Protein AF-X1G4W5-F1 (afdb_monomer_lite)

Radius of gyration: 15.61 Å; chains: 1; bounding box: 38×44×36 Å

Structure (mmCIF, N/CA/C/O backbone):
data_AF-X1G4W5-F1
#
_entry.id   AF-X1G4W5-F1
#
loop_
_atom_site.group_PDB
_atom_site.id
_atom_site.type_symbol
_atom_site.label_atom_id
_atom_site.label_alt_id
_atom_site.label_comp_id
_atom_site.label_asym_id
_atom_site.label_entity_id
_atom_site.label_seq_id
_atom_site.pdbx_PDB_ins_code
_atom_site.Cartn_x
_atom_site.Cartn_y
_atom_site.Cartn_z
_atom_site.occupancy
_atom_site.B_iso_or_equiv
_atom_site.auth_seq_id
_atom_site.auth_comp_id
_atom_site.auth_asym_id
_atom_site.auth_atom_id
_atom_site.pdbx_PDB_model_num
ATOM 1 N N . MET A 1 1 ? 23.277 -15.879 3.372 1.00 43.00 1 MET A N 1
ATOM 2 C CA . MET A 1 1 ? 22.442 -14.853 4.039 1.00 43.00 1 MET A CA 1
ATOM 3 C C . MET A 1 1 ? 20.961 -15.069 3.669 1.00 43.00 1 MET A C 1
ATOM 5 O O . MET A 1 1 ? 20.487 -14.485 2.712 1.00 43.00 1 MET A O 1
ATOM 9 N N . LYS A 1 2 ? 20.241 -15.991 4.338 1.00 51.69 2 LYS A N 1
ATOM 10 C CA . LYS A 1 2 ? 18.839 -16.375 4.001 1.00 51.69 2 LYS A CA 1
ATOM 11 C C . LYS A 1 2 ? 17.793 -15.970 5.063 1.00 51.69 2 LYS A C 1
ATOM 13 O O . LYS A 1 2 ? 16.606 -16.189 4.860 1.00 51.69 2 LYS A O 1
ATOM 18 N N . LYS A 1 3 ? 18.207 -15.359 6.183 1.00 53.22 3 LYS A N 1
ATOM 19 C CA . LYS A 1 3 ? 17.323 -15.062 7.331 1.00 53.22 3 LYS A CA 1
ATOM 20 C C . LYS A 1 3 ? 16.332 -13.901 7.101 1.00 53.22 3 LYS A C 1
ATOM 22 O O . LYS A 1 3 ? 15.310 -13.859 7.771 1.00 53.22 3 LYS A O 1
ATOM 27 N N . GLY A 1 4 ? 16.599 -12.991 6.155 1.00 62.03 4 GLY A N 1
ATOM 28 C CA . GLY A 1 4 ? 15.781 -11.783 5.935 1.00 62.03 4 GLY A CA 1
ATOM 29 C C . GLY A 1 4 ? 14.489 -12.004 5.138 1.00 62.03 4 GLY A C 1
ATOM 30 O O . GLY A 1 4 ? 13.440 -11.503 5.530 1.00 62.03 4 GLY A O 1
ATOM 31 N N . LYS A 1 5 ? 14.531 -12.813 4.067 1.00 66.19 5 LYS A N 1
ATOM 32 C CA . LYS A 1 5 ? 13.366 -13.032 3.184 1.00 66.19 5 LYS A CA 1
ATOM 33 C C . LYS A 1 5 ? 12.188 -13.695 3.908 1.00 66.19 5 LYS A C 1
ATOM 35 O O . LYS A 1 5 ? 11.055 -13.264 3.754 1.00 66.19 5 LYS A O 1
ATOM 40 N N . GLY A 1 6 ? 12.460 -14.686 4.761 1.00 77.88 6 GLY A N 1
ATOM 41 C CA . GLY A 1 6 ? 11.414 -15.372 5.529 1.00 77.88 6 GLY A CA 1
ATOM 42 C C . GLY A 1 6 ? 10.763 -14.506 6.614 1.00 77.88 6 GLY A C 1
ATOM 43 O O . GLY A 1 6 ? 9.627 -14.761 6.999 1.00 77.88 6 GLY A O 1
ATOM 44 N N . LYS A 1 7 ? 11.455 -13.478 7.124 1.00 84.94 7 LYS A N 1
ATOM 45 C CA . LYS A 1 7 ? 10.834 -12.493 8.019 1.00 84.94 7 LYS A CA 1
ATOM 46 C C . LYS A 1 7 ? 9.935 -11.545 7.224 1.00 84.94 7 LYS A C 1
ATOM 48 O O . LYS A 1 7 ? 8.780 -11.395 7.581 1.00 84.94 7 LYS A O 1
ATOM 53 N N . PHE A 1 8 ? 10.438 -11.005 6.116 1.00 83.81 8 PHE A N 1
ATOM 54 C CA . PHE A 1 8 ? 9.690 -10.075 5.270 1.00 83.81 8 PHE A CA 1
ATOM 55 C C . PHE A 1 8 ? 8.357 -10.654 4.773 1.00 83.81 8 PHE A C 1
ATOM 57 O O . PHE A 1 8 ? 7.323 -10.021 4.938 1.00 83.81 8 PHE A O 1
ATOM 64 N N . CYS A 1 9 ? 8.349 -11.885 4.246 1.00 88.12 9 CYS A N 1
ATOM 65 C CA . CYS A 1 9 ? 7.099 -12.506 3.796 1.00 88.12 9 CYS A CA 1
ATOM 66 C C . CYS A 1 9 ? 6.092 -12.706 4.939 1.00 88.12 9 CYS A C 1
ATOM 68 O O . CYS A 1 9 ? 4.899 -12.537 4.722 1.00 88.12 9 CYS A O 1
ATOM 70 N N . ARG A 1 10 ? 6.559 -13.043 6.150 1.00 93.56 10 ARG A N 1
ATOM 71 C CA . ARG A 1 10 ? 5.682 -13.168 7.325 1.00 93.56 10 ARG A CA 1
ATOM 72 C C . ARG A 1 10 ? 5.103 -11.822 7.738 1.00 93.56 10 ARG A C 1
ATOM 74 O O . ARG A 1 10 ? 3.896 -11.732 7.897 1.00 93.56 10 ARG A O 1
ATOM 81 N N . ASP A 1 11 ? 5.937 -10.786 7.802 1.00 92.12 11 ASP A N 1
ATOM 82 C CA . ASP A 1 11 ? 5.490 -9.427 8.122 1.00 92.12 11 ASP A CA 1
ATOM 83 C C . ASP A 1 11 ? 4.410 -8.947 7.121 1.00 92.12 11 ASP A C 1
ATOM 85 O O . ASP A 1 11 ? 3.447 -8.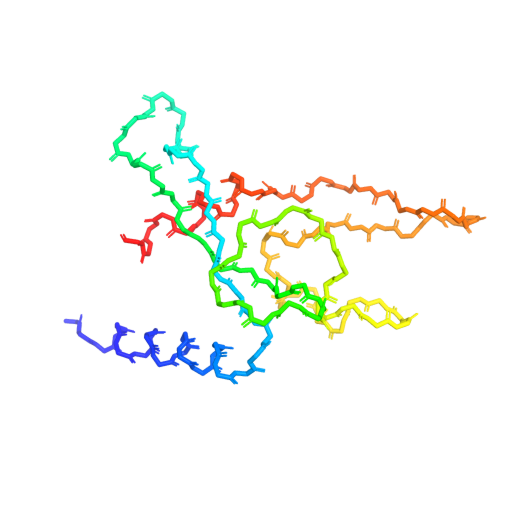286 7.506 1.00 92.12 11 ASP A O 1
ATOM 89 N N . LEU A 1 12 ? 4.536 -9.307 5.835 1.00 92.25 12 LEU A N 1
ATOM 90 C CA . LEU A 1 12 ? 3.526 -9.005 4.813 1.00 92.25 12 LEU A CA 1
ATOM 91 C C . LEU A 1 12 ? 2.225 -9.789 5.004 1.00 92.25 12 LEU A C 1
ATOM 93 O O . LEU A 1 12 ? 1.149 -9.205 4.894 1.00 92.25 12 LEU A O 1
ATOM 97 N N . ILE A 1 13 ? 2.314 -11.090 5.290 1.00 94.81 13 ILE A N 1
ATOM 98 C CA . ILE A 1 13 ? 1.138 -11.926 5.564 1.00 94.81 13 ILE A CA 1
ATOM 99 C C . ILE A 1 13 ? 0.378 -11.367 6.769 1.00 94.81 13 ILE A C 1
ATOM 101 O O . ILE A 1 13 ? -0.810 -11.086 6.646 1.00 94.81 13 ILE A O 1
ATOM 105 N N . GLU A 1 14 ? 1.071 -11.092 7.875 1.00 95.75 14 GLU A N 1
ATOM 106 C CA . GLU A 1 14 ? 0.479 -10.498 9.081 1.00 95.75 14 GLU A CA 1
ATOM 107 C C . GLU A 1 14 ? -0.178 -9.140 8.781 1.00 95.75 14 GLU A C 1
ATOM 109 O O . GLU A 1 14 ? -1.285 -8.846 9.247 1.00 95.75 14 GLU A O 1
ATOM 114 N N . ALA A 1 15 ? 0.464 -8.305 7.955 1.00 93.56 15 ALA A N 1
ATOM 115 C CA . ALA A 1 15 ? -0.122 -7.041 7.527 1.00 93.56 15 ALA A CA 1
ATOM 116 C C . ALA A 1 15 ? -1.427 -7.263 6.744 1.00 93.56 15 ALA A C 1
ATOM 118 O O . ALA A 1 15 ? -2.436 -6.623 7.048 1.00 93.56 15 ALA A O 1
ATOM 119 N N . PHE A 1 16 ? -1.456 -8.172 5.771 1.00 95.75 16 PHE A N 1
ATOM 120 C CA . PHE A 1 16 ? -2.663 -8.431 4.983 1.00 95.75 16 PHE A CA 1
ATOM 121 C C . PHE A 1 16 ? -3.777 -9.096 5.800 1.00 95.75 16 PHE A C 1
ATOM 123 O O . PHE A 1 16 ? -4.938 -8.704 5.662 1.00 95.75 16 PHE A O 1
ATOM 130 N N . GLU A 1 17 ? -3.439 -10.009 6.710 1.00 95.81 17 GLU A N 1
ATOM 131 C CA . GLU A 1 17 ? -4.383 -10.640 7.641 1.00 95.81 17 GLU A CA 1
ATOM 132 C C . GLU A 1 17 ? -5.027 -9.633 8.601 1.00 95.81 17 GLU A C 1
ATOM 134 O O . GLU A 1 17 ? -6.189 -9.794 8.969 1.00 95.81 17 GLU A O 1
ATOM 139 N N . SER A 1 18 ? -4.338 -8.533 8.935 1.00 95.44 18 SER A N 1
ATOM 140 C CA . SER A 1 18 ? -4.939 -7.448 9.727 1.00 95.44 18 SER A CA 1
ATOM 141 C C . SER A 1 18 ? -6.133 -6.771 9.040 1.00 95.44 18 SER A C 1
ATOM 143 O O . SER A 1 18 ? -6.866 -6.016 9.677 1.00 95.44 18 SER A O 1
ATOM 145 N N . GLY A 1 19 ? -6.302 -6.970 7.727 1.00 95.69 19 GLY A N 1
ATOM 146 C CA . GLY A 1 19 ? -7.387 -6.385 6.947 1.00 95.69 19 GLY A CA 1
ATOM 147 C C . GLY A 1 19 ? -7.261 -4.879 6.709 1.00 95.69 19 GLY A C 1
ATOM 148 O O . GLY A 1 19 ? -8.192 -4.285 6.168 1.00 95.69 19 GLY A O 1
ATOM 149 N N . ASN A 1 20 ? -6.134 -4.256 7.071 1.00 95.81 20 ASN A N 1
ATOM 150 C CA . ASN A 1 20 ? -5.917 -2.808 6.949 1.00 95.81 20 ASN A CA 1
ATOM 151 C C . ASN A 1 20 ? -5.122 -2.391 5.702 1.00 95.81 20 ASN A C 1
ATOM 153 O O . ASN A 1 20 ? -4.977 -1.199 5.423 1.00 95.81 20 ASN A O 1
ATOM 157 N N . TRP A 1 21 ? -4.599 -3.353 4.946 1.00 95.69 21 TRP A N 1
ATOM 158 C CA . TRP A 1 21 ? -3.649 -3.111 3.862 1.00 95.69 21 TRP A CA 1
ATOM 159 C C . TRP A 1 21 ? -4.122 -3.741 2.555 1.00 95.69 21 TRP A C 1
ATOM 161 O O . TRP A 1 21 ? -4.810 -4.760 2.561 1.00 95.69 21 TRP A O 1
ATOM 171 N N . ALA A 1 22 ? -3.785 -3.097 1.442 1.00 95.94 22 ALA A N 1
ATOM 172 C CA . ALA A 1 22 ? -4.089 -3.535 0.087 1.00 95.94 22 ALA A CA 1
ATOM 173 C C . ALA A 1 22 ? -2.865 -3.369 -0.818 1.00 95.94 22 ALA A C 1
ATOM 175 O O . ALA A 1 22 ? -1.962 -2.577 -0.533 1.00 95.94 22 ALA A O 1
ATOM 176 N N . ILE A 1 23 ? -2.875 -4.114 -1.915 1.00 95.75 23 ILE A N 1
ATOM 177 C CA . ILE A 1 23 ? -1.923 -4.054 -3.013 1.00 95.75 23 ILE A CA 1
ATOM 178 C C . ILE A 1 23 ? -2.536 -3.180 -4.107 1.00 95.75 23 ILE A C 1
ATOM 180 O O . ILE A 1 23 ? -3.664 -3.399 -4.543 1.00 95.75 23 ILE A O 1
ATOM 184 N N . ASP A 1 24 ? -1.785 -2.182 -4.535 1.00 94.69 24 ASP A N 1
ATOM 185 C CA . ASP A 1 24 ? -2.100 -1.279 -5.638 1.00 94.69 24 ASP A CA 1
ATOM 186 C C . ASP A 1 24 ? -0.944 -1.359 -6.645 1.00 94.69 24 ASP A C 1
ATOM 188 O O . ASP A 1 24 ? 0.092 -1.968 -6.357 1.00 94.69 24 ASP A O 1
ATOM 192 N N . TRP A 1 25 ? -1.110 -0.781 -7.826 1.00 94.56 25 TRP A N 1
ATOM 193 C CA . TRP A 1 25 ? -0.073 -0.762 -8.843 1.00 94.56 25 TRP A CA 1
ATOM 194 C C . TRP A 1 25 ? -0.045 0.546 -9.619 1.00 94.56 25 TRP A C 1
ATOM 196 O O . TRP A 1 25 ? -0.997 1.328 -9.651 1.00 94.56 25 TRP A O 1
ATOM 206 N N . TRP A 1 26 ? 1.124 0.797 -10.191 1.00 93.94 26 TRP A N 1
ATOM 207 C CA . TRP A 1 26 ? 1.314 1.745 -11.271 1.00 93.94 26 TRP A CA 1
ATOM 208 C C . TRP A 1 26 ? 1.245 0.990 -12.595 1.00 93.94 26 TRP A C 1
ATOM 210 O O . TRP A 1 26 ? 1.885 -0.053 -12.736 1.00 93.94 26 TRP A O 1
ATOM 220 N N . GLU A 1 27 ? 0.481 1.514 -13.545 1.00 93.88 27 GLU A N 1
ATOM 221 C CA . GLU A 1 27 ? 0.394 0.986 -14.900 1.00 93.88 27 GLU A CA 1
ATOM 222 C C . GLU A 1 27 ? 1.679 1.329 -15.676 1.00 93.88 27 GLU A C 1
ATOM 224 O O . GLU A 1 27 ? 1.996 2.500 -15.913 1.00 93.88 27 GLU A O 1
ATOM 229 N N . GLY A 1 28 ? 2.437 0.304 -16.063 1.00 94.88 28 GLY A N 1
ATOM 230 C CA . GLY A 1 28 ? 3.728 0.420 -16.737 1.00 94.88 28 GLY A CA 1
ATOM 231 C C . GLY A 1 28 ? 4.929 0.556 -15.794 1.00 94.88 28 GLY A C 1
ATOM 232 O O . GLY A 1 28 ? 4.867 0.283 -14.592 1.00 94.88 28 GLY A O 1
ATOM 233 N N . ASP A 1 29 ? 6.051 1.024 -16.344 1.00 96.50 29 ASP A N 1
ATOM 234 C CA . ASP A 1 29 ? 7.272 1.269 -15.580 1.00 96.50 29 ASP A CA 1
ATOM 235 C C . ASP A 1 29 ? 7.246 2.674 -14.949 1.00 96.50 29 ASP A C 1
ATOM 237 O O . ASP A 1 29 ? 7.153 3.686 -15.654 1.00 96.50 29 ASP A O 1
ATOM 241 N N . PRO A 1 30 ? 7.332 2.799 -13.613 1.00 95.06 30 PRO A N 1
ATOM 242 C CA . PRO A 1 30 ? 7.306 4.106 -12.973 1.00 95.06 30 PRO A CA 1
ATOM 243 C C . PRO A 1 30 ? 8.643 4.862 -13.122 1.00 95.06 30 PRO A C 1
ATOM 245 O O . PRO A 1 30 ? 8.695 6.071 -12.837 1.00 95.06 30 PRO A O 1
ATOM 248 N N . ARG A 1 31 ? 9.729 4.206 -13.567 1.00 96.19 31 ARG A N 1
ATOM 249 C CA . ARG A 1 31 ? 11.034 4.835 -13.838 1.00 96.19 31 ARG A CA 1
ATOM 250 C C . ARG A 1 31 ? 10.962 5.677 -15.109 1.00 96.19 31 ARG A C 1
ATOM 252 O O . ARG A 1 31 ? 10.221 5.406 -16.043 1.00 96.19 31 ARG A O 1
ATOM 259 N N . LYS A 1 32 ? 11.709 6.780 -15.128 1.00 95.00 32 LYS A N 1
ATOM 260 C CA . LYS A 1 32 ? 11.713 7.686 -16.280 1.00 95.00 32 LYS A CA 1
ATOM 261 C C . LYS A 1 32 ? 12.437 7.015 -17.454 1.00 95.00 32 LYS A C 1
ATOM 263 O O . LYS A 1 32 ? 13.584 6.628 -17.280 1.00 95.00 32 LYS A O 1
ATOM 268 N N . ASN A 1 33 ? 11.804 6.998 -18.630 1.00 94.19 33 ASN A N 1
ATOM 269 C CA . ASN A 1 33 ? 12.350 6.454 -19.884 1.00 94.19 33 ASN A CA 1
ATOM 270 C C . ASN A 1 33 ? 12.640 4.941 -19.854 1.00 94.19 33 ASN A C 1
ATOM 272 O O . ASN A 1 33 ? 13.543 4.480 -20.543 1.00 94.19 33 ASN A O 1
ATOM 276 N N . GLU A 1 34 ? 11.895 4.184 -19.056 1.00 95.62 34 GLU A N 1
ATOM 277 C CA . GLU A 1 34 ? 11.952 2.722 -19.030 1.00 95.62 34 GLU A CA 1
ATOM 278 C C . GLU A 1 34 ? 10.5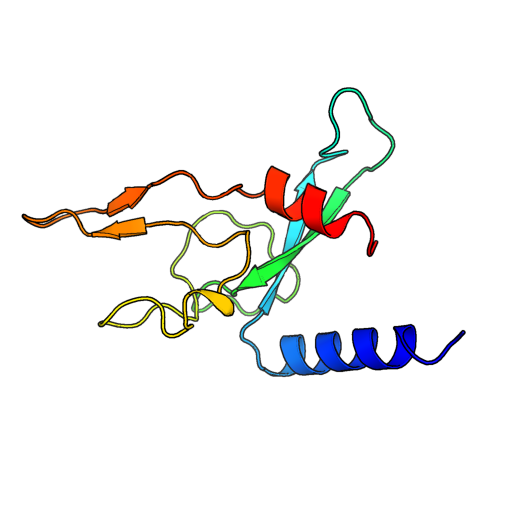62 2.176 -19.389 1.00 95.62 34 GLU A C 1
ATOM 280 O O . GLU A 1 34 ? 9.557 2.848 -19.160 1.00 95.62 34 GLU A O 1
ATOM 285 N N . ASP A 1 35 ? 10.504 0.970 -19.945 1.00 95.62 35 ASP A N 1
ATOM 286 C CA . ASP A 1 35 ? 9.279 0.272 -20.364 1.00 95.62 35 ASP A CA 1
ATOM 287 C C . ASP A 1 35 ? 9.336 -1.232 -20.033 1.00 95.62 35 ASP A C 1
ATOM 289 O O . ASP A 1 35 ? 8.638 -2.055 -20.618 1.00 95.62 35 ASP A O 1
ATOM 293 N N . LYS A 1 36 ? 10.179 -1.604 -19.063 1.00 96.19 36 LYS A N 1
ATOM 294 C CA . LYS A 1 36 ? 10.493 -3.004 -18.733 1.00 96.19 36 LYS A CA 1
ATOM 295 C C . LYS A 1 36 ? 9.432 -3.696 -17.880 1.00 96.19 36 LYS A C 1
ATOM 297 O O . LYS A 1 36 ? 9.551 -4.894 -17.634 1.00 96.19 36 LYS A O 1
ATOM 302 N N . LEU A 1 37 ? 8.469 -2.944 -17.354 1.00 95.56 37 LEU A N 1
ATOM 303 C CA . LEU A 1 37 ? 7.442 -3.431 -16.439 1.00 95.56 37 LEU A CA 1
ATOM 304 C C . LEU A 1 37 ? 6.067 -3.131 -17.023 1.00 95.56 37 LEU A C 1
ATOM 306 O O . LEU A 1 37 ? 5.789 -1.989 -17.381 1.00 95.56 37 LEU A O 1
ATOM 310 N N . GLU A 1 38 ? 5.205 -4.144 -17.072 1.00 94.94 38 GLU A N 1
ATOM 311 C CA . GLU A 1 38 ? 3.784 -3.958 -17.385 1.00 94.94 38 GLU A CA 1
ATOM 312 C C . GLU A 1 38 ? 3.052 -3.292 -16.216 1.00 94.94 38 GLU A C 1
ATOM 314 O O . GLU A 1 38 ? 2.177 -2.454 -16.422 1.00 94.94 38 GLU A O 1
ATOM 319 N N . GLU A 1 39 ? 3.447 -3.626 -14.985 1.00 95.44 39 GLU A N 1
ATOM 320 C CA . GLU A 1 39 ? 2.894 -3.079 -13.750 1.00 95.44 39 GLU A CA 1
ATOM 321 C C . GLU A 1 39 ? 3.975 -3.015 -12.661 1.00 95.44 39 GLU A C 1
ATOM 323 O O . GLU A 1 39 ? 4.866 -3.867 -12.589 1.00 95.44 39 GLU A O 1
ATOM 328 N N . ALA A 1 40 ? 3.880 -2.023 -11.775 1.00 95.69 40 ALA A N 1
ATOM 329 C CA . ALA A 1 40 ? 4.719 -1.923 -10.582 1.00 95.69 40 ALA A CA 1
ATOM 330 C C . ALA A 1 40 ? 3.861 -1.868 -9.314 1.00 95.69 40 ALA A C 1
ATOM 332 O O . ALA A 1 40 ? 3.215 -0.857 -9.023 1.00 95.69 40 ALA A O 1
ATOM 333 N N . TYR A 1 41 ? 3.874 -2.963 -8.553 1.00 95.38 41 TYR A N 1
ATOM 334 C CA . TYR A 1 41 ? 3.060 -3.128 -7.352 1.00 95.38 41 TYR A CA 1
ATOM 335 C C . TYR A 1 41 ? 3.642 -2.417 -6.132 1.00 95.38 41 TYR A C 1
ATOM 337 O O . TYR A 1 41 ? 4.854 -2.349 -5.930 1.00 95.38 41 TYR A O 1
ATOM 345 N N . TYR A 1 42 ? 2.755 -1.940 -5.267 1.00 94.19 42 TYR A N 1
ATOM 346 C CA . TYR A 1 42 ? 3.104 -1.389 -3.966 1.00 94.19 42 TYR A CA 1
ATOM 347 C C . TYR A 1 42 ? 1.983 -1.618 -2.953 1.00 94.19 42 TYR A C 1
ATOM 349 O O . TYR A 1 42 ? 0.820 -1.827 -3.299 1.00 94.19 42 TYR A O 1
ATOM 357 N N . ILE A 1 43 ? 2.330 -1.545 -1.669 1.00 93.81 43 ILE A N 1
ATOM 358 C CA . ILE A 1 43 ? 1.363 -1.696 -0.578 1.00 93.81 43 ILE A CA 1
ATOM 359 C C . ILE A 1 43 ? 0.884 -0.324 -0.111 1.00 93.81 43 ILE A C 1
ATOM 361 O O . ILE A 1 43 ? 1.668 0.617 0.053 1.00 93.81 43 ILE A O 1
ATOM 365 N N . ARG A 1 44 ? -0.418 -0.214 0.154 1.00 93.50 44 ARG A N 1
ATOM 366 C CA . ARG A 1 44 ? -1.041 0.978 0.733 1.00 93.50 44 ARG A CA 1
ATOM 367 C C . ARG A 1 44 ? -2.093 0.621 1.786 1.00 93.50 44 ARG A C 1
ATOM 369 O O . ARG A 1 44 ? -2.601 -0.501 1.791 1.00 93.50 44 ARG A O 1
ATOM 376 N N . PRO A 1 45 ? -2.473 1.570 2.658 1.00 94.31 45 PRO A N 1
ATOM 377 C CA . PRO A 1 45 ? -3.658 1.409 3.488 1.00 94.31 45 PRO A CA 1
ATOM 378 C C . PRO A 1 45 ? -4.910 1.163 2.639 1.00 94.31 45 PRO A C 1
ATOM 380 O O . PRO A 1 45 ? -5.058 1.731 1.548 1.00 94.31 45 PRO A O 1
ATOM 383 N N . LYS A 1 46 ? -5.829 0.347 3.155 1.00 95.50 46 LYS A N 1
ATOM 384 C CA . LYS A 1 46 ? -7.126 0.095 2.519 1.00 95.50 46 LYS A CA 1
ATOM 385 C C . LYS A 1 46 ? -8.035 1.314 2.535 1.00 95.50 46 LYS A C 1
ATOM 387 O O . LYS A 1 46 ? -7.929 2.202 3.384 1.00 95.50 46 LYS A O 1
ATOM 392 N N . ILE A 1 47 ? -8.980 1.295 1.603 1.00 94.88 47 ILE A N 1
ATOM 393 C CA . ILE A 1 47 ? -10.154 2.165 1.613 1.00 94.88 47 ILE A CA 1
ATOM 394 C C . ILE A 1 47 ? -11.232 1.499 2.479 1.00 94.88 47 ILE A C 1
ATOM 396 O O . ILE A 1 47 ? -11.452 0.288 2.383 1.00 94.88 47 ILE A O 1
ATOM 400 N N . LYS A 1 48 ? -11.909 2.272 3.333 1.00 95.50 48 LYS A N 1
ATOM 401 C CA . LYS A 1 48 ? -13.026 1.786 4.154 1.00 95.50 48 LYS A CA 1
ATOM 402 C C . LYS A 1 48 ? -14.111 1.155 3.278 1.00 95.50 48 LYS A C 1
ATOM 404 O O . LYS A 1 48 ? -14.493 1.715 2.256 1.00 95.50 48 LYS A O 1
ATOM 409 N N . GLY A 1 49 ? -14.611 -0.007 3.696 1.00 94.94 49 GLY A N 1
ATOM 410 C CA . GLY A 1 49 ? -15.673 -0.738 2.994 1.00 94.94 49 GLY A CA 1
ATOM 411 C C . GLY A 1 49 ? -15.225 -1.516 1.750 1.00 94.94 49 GLY A C 1
ATOM 412 O O . GLY A 1 49 ? -16.027 -2.259 1.189 1.00 94.94 49 GLY A O 1
ATOM 413 N N . VAL A 1 50 ? -13.962 -1.408 1.321 1.00 95.25 50 VAL A N 1
ATOM 414 C CA . VAL A 1 50 ? -13.427 -2.218 0.217 1.00 95.25 50 VAL A CA 1
ATOM 415 C C . VAL A 1 50 ? -12.891 -3.542 0.759 1.00 95.25 50 VAL A C 1
ATOM 417 O O . VAL A 1 50 ? -12.060 -3.566 1.664 1.00 95.25 50 VAL A O 1
ATOM 420 N N . ASN A 1 51 ? -13.325 -4.664 0.180 1.00 92.12 51 ASN A N 1
ATOM 421 C CA . ASN A 1 51 ? -12.946 -6.018 0.619 1.00 92.12 51 ASN A CA 1
ATOM 422 C C . ASN A 1 51 ? -11.940 -6.725 -0.303 1.00 92.12 51 ASN A C 1
ATOM 424 O O . ASN A 1 51 ? -11.699 -7.917 -0.151 1.00 92.12 51 ASN A O 1
ATOM 428 N N . LYS A 1 52 ? -11.326 -6.003 -1.243 1.00 94.81 52 LYS A N 1
ATOM 429 C CA . LYS A 1 52 ? -10.322 -6.553 -2.161 1.00 94.81 52 LYS A CA 1
ATOM 430 C C . LYS A 1 52 ? -8.913 -6.395 -1.589 1.00 94.81 52 LYS A C 1
ATOM 432 O O . LYS A 1 52 ? -8.613 -5.365 -0.987 1.00 94.81 52 LYS A O 1
ATOM 437 N N . LEU A 1 53 ? -8.069 -7.412 -1.788 1.00 95.88 53 LEU A N 1
ATOM 438 C CA . LEU A 1 53 ? -6.633 -7.320 -1.508 1.00 95.88 53 LEU A CA 1
ATOM 439 C C . LEU A 1 53 ? -5.919 -6.529 -2.609 1.00 95.88 53 LEU A C 1
ATOM 441 O O . LEU A 1 53 ? -5.133 -5.650 -2.294 1.00 95.88 53 LEU A O 1
ATOM 445 N N . PHE A 1 54 ? -6.236 -6.804 -3.875 1.00 96.69 54 PHE A N 1
ATOM 446 C CA . PHE A 1 54 ? -5.762 -6.040 -5.029 1.00 96.69 54 PHE A CA 1
ATOM 447 C C . PHE A 1 54 ? -6.780 -4.952 -5.372 1.00 96.69 54 PHE A C 1
ATOM 449 O O . PHE A 1 54 ? -7.930 -5.248 -5.707 1.00 96.69 54 PHE A O 1
ATOM 456 N N . ASP A 1 55 ? -6.378 -3.693 -5.236 1.00 95.12 55 ASP A N 1
ATOM 457 C CA . ASP A 1 55 ? -7.263 -2.539 -5.329 1.00 95.12 55 ASP A CA 1
ATOM 458 C C . ASP A 1 55 ? -6.537 -1.322 -5.942 1.00 95.12 55 ASP A C 1
ATOM 460 O O . ASP A 1 55 ? -5.946 -0.518 -5.212 1.00 95.12 55 ASP A O 1
ATOM 464 N N . PRO A 1 56 ? -6.614 -1.132 -7.273 1.00 90.75 56 PRO A N 1
ATOM 465 C CA . PRO A 1 56 ? -5.995 -0.000 -7.955 1.00 90.75 56 PRO A CA 1
ATOM 466 C C . PRO A 1 56 ? -6.865 1.260 -7.902 1.00 90.75 56 PRO A C 1
ATOM 468 O O . PRO A 1 56 ? -6.546 2.270 -8.533 1.00 90.75 56 PRO A O 1
ATOM 471 N N . THR A 1 57 ? -7.997 1.231 -7.192 1.00 88.62 57 THR A N 1
ATOM 472 C CA . THR A 1 57 ? -8.921 2.365 -7.178 1.00 88.62 57 THR A CA 1
ATOM 473 C C . THR A 1 57 ? -8.264 3.619 -6.606 1.00 88.62 57 THR A C 1
ATOM 475 O O . THR A 1 57 ? -7.354 3.577 -5.774 1.00 88.62 57 THR A O 1
ATOM 478 N N . TRP A 1 58 ? -8.716 4.775 -7.090 1.00 77.81 58 TRP A N 1
ATOM 479 C CA . TRP A 1 58 ? -8.216 6.071 -6.655 1.00 77.81 58 TRP A CA 1
ATOM 480 C C . TRP A 1 58 ? -9.266 6.803 -5.81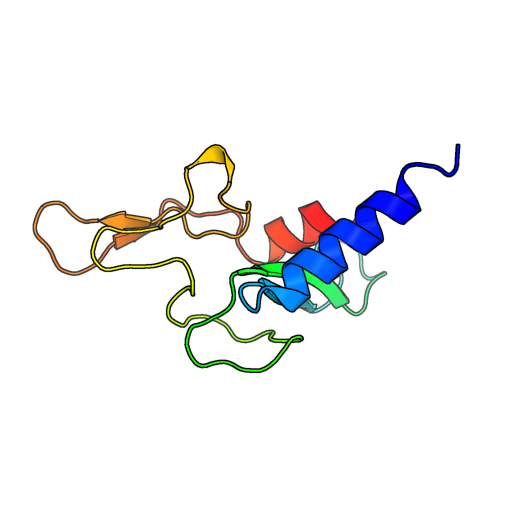9 1.00 77.81 58 TRP A C 1
ATOM 482 O O . TRP A 1 58 ? -10.419 6.931 -6.224 1.00 77.81 58 TRP A O 1
ATOM 492 N N . GLY A 1 59 ? -8.855 7.332 -4.665 1.00 81.06 59 GLY A N 1
ATOM 493 C CA . GLY A 1 59 ? -9.744 8.055 -3.752 1.00 81.06 59 GLY A CA 1
ATOM 494 C C . GLY A 1 59 ? -10.226 7.203 -2.579 1.00 81.06 59 GLY A C 1
ATOM 495 O O . GLY A 1 59 ? -9.525 6.295 -2.146 1.00 81.06 59 GLY A O 1
ATOM 496 N N . GLY A 1 60 ? -11.392 7.555 -2.034 1.00 88.38 60 GLY A N 1
ATOM 497 C CA . GLY A 1 60 ? -11.984 6.889 -0.872 1.00 88.38 60 GLY A CA 1
ATOM 498 C C . GLY A 1 60 ? -11.448 7.357 0.486 1.00 88.38 60 GLY A C 1
ATOM 499 O O . GLY A 1 60 ? -10.491 8.129 0.587 1.00 88.38 60 GLY A O 1
ATOM 500 N N . GLU A 1 61 ? -12.111 6.898 1.546 1.00 91.06 61 GLU A N 1
ATOM 501 C CA . GLU A 1 61 ? -11.718 7.169 2.928 1.00 91.06 61 GLU A CA 1
ATOM 502 C C . GLU A 1 61 ? -10.706 6.120 3.407 1.00 91.06 61 GLU A C 1
ATOM 504 O O . GLU A 1 61 ? -10.959 4.921 3.313 1.00 91.06 61 GLU A O 1
ATOM 509 N N . CYS A 1 62 ? -9.556 6.557 3.924 1.00 91.81 62 CYS A N 1
ATOM 510 C CA . CYS A 1 62 ? -8.519 5.660 4.440 1.00 91.81 62 CYS A CA 1
ATOM 511 C C . CYS A 1 62 ? -9.016 4.881 5.669 1.00 91.81 62 CYS A C 1
ATOM 513 O O . CYS A 1 62 ? -9.633 5.465 6.558 1.00 91.81 62 CYS A O 1
ATOM 515 N N . ILE A 1 63 ? -8.684 3.590 5.768 1.00 95.62 63 ILE A N 1
ATOM 516 C CA . ILE A 1 63 ? -9.034 2.733 6.914 1.00 95.62 63 ILE A CA 1
ATOM 517 C C . ILE A 1 63 ? -8.503 3.278 8.250 1.00 95.62 63 ILE A C 1
ATOM 519 O O . ILE A 1 63 ? -9.161 3.142 9.275 1.00 95.62 63 ILE A O 1
ATOM 523 N N . PHE A 1 64 ? -7.358 3.967 8.224 1.00 94.06 64 PHE A N 1
ATOM 524 C CA . PHE A 1 64 ? -6.723 4.574 9.397 1.00 94.06 64 PHE A CA 1
ATOM 525 C C . PHE A 1 64 ? -7.183 6.010 9.682 1.00 94.06 64 PHE A C 1
ATOM 527 O O . PHE A 1 64 ? -6.597 6.672 10.538 1.00 94.06 64 PHE A O 1
ATOM 534 N N . LEU A 1 65 ? -8.166 6.539 8.950 1.00 91.19 65 LEU A N 1
ATOM 535 C CA . LEU A 1 65 ? -8.749 7.846 9.246 1.00 91.19 65 LEU A CA 1
ATOM 536 C C . LEU A 1 65 ? -9.880 7.687 10.267 1.00 91.19 65 LEU A C 1
ATOM 538 O O . LEU A 1 65 ? -10.826 6.936 10.033 1.00 91.19 65 LEU A O 1
ATOM 542 N N . ASP A 1 66 ? -9.818 8.414 11.375 1.00 90.44 66 ASP A N 1
ATOM 543 C CA . ASP A 1 66 ? -10.910 8.546 12.337 1.00 90.44 66 ASP A CA 1
ATOM 544 C C . ASP A 1 66 ? -11.374 10.012 12.456 1.00 90.44 66 ASP A C 1
ATOM 546 O O . ASP A 1 66 ? -10.969 10.885 11.686 1.00 90.44 66 ASP A O 1
ATOM 550 N N . LYS A 1 67 ? -12.250 10.298 13.428 1.00 86.88 67 LYS A N 1
ATOM 551 C CA . LYS A 1 67 ? -12.785 11.653 13.658 1.00 86.88 67 LYS A CA 1
ATOM 552 C C . LYS A 1 67 ? -11.730 12.668 14.126 1.00 86.88 67 LYS A C 1
ATOM 554 O O . LYS A 1 67 ? -11.978 13.866 14.036 1.00 86.88 67 LYS A O 1
ATOM 559 N N . LYS A 1 68 ? -10.598 12.209 14.665 1.00 85.62 68 LYS A N 1
ATOM 560 C CA . LYS A 1 68 ? -9.477 13.020 15.166 1.00 85.62 68 LYS A CA 1
ATOM 561 C C . LYS A 1 68 ? -8.321 13.105 14.163 1.00 85.62 68 LYS A C 1
ATOM 563 O O . LYS A 1 68 ? -7.435 13.935 14.345 1.00 85.62 68 LYS A O 1
ATOM 568 N N . GLY A 1 69 ? -8.326 12.290 13.110 1.00 85.31 69 GLY A N 1
ATOM 569 C CA . GLY A 1 69 ? -7.333 12.305 12.042 1.00 85.31 69 GLY A CA 1
ATOM 570 C C . GLY A 1 69 ? -6.777 10.914 11.752 1.00 85.31 69 GLY A C 1
ATOM 571 O O . GLY A 1 69 ? -7.452 9.904 11.914 1.00 85.31 69 GLY A O 1
ATOM 572 N N . CYS A 1 70 ? -5.543 10.846 11.254 1.00 88.38 70 CYS A N 1
ATOM 573 C CA . CYS A 1 70 ? -4.902 9.555 11.023 1.00 88.38 70 CYS A CA 1
ATOM 574 C C . CYS A 1 70 ? -4.461 8.938 12.357 1.00 88.38 70 CYS A C 1
ATOM 576 O O . CYS A 1 70 ? -3.684 9.558 13.084 1.00 88.38 70 CYS A O 1
ATOM 578 N N . VAL A 1 71 ? -4.901 7.709 12.638 1.00 92.62 71 VAL A N 1
ATOM 579 C CA . VAL A 1 71 ? -4.562 6.980 13.875 1.00 92.62 71 VAL A CA 1
ATOM 580 C C . VAL A 1 71 ? -3.111 6.492 13.911 1.00 92.62 71 VAL A C 1
ATOM 582 O O . VAL A 1 71 ? -2.604 6.128 14.970 1.00 92.62 71 VAL A O 1
ATOM 585 N N . LEU A 1 72 ? -2.423 6.478 12.764 1.00 90.81 72 LEU A N 1
ATOM 586 C CA . LEU A 1 72 ? -0.997 6.171 12.706 1.00 90.81 72 LEU A CA 1
ATOM 587 C C . LEU A 1 72 ? -0.178 7.387 13.149 1.00 90.81 72 LEU A C 1
ATOM 589 O O . LEU A 1 72 ? -0.393 8.512 12.673 1.00 90.81 72 LEU A O 1
ATOM 593 N N . SER A 1 73 ? 0.818 7.134 14.001 1.00 89.31 73 SER A N 1
ATOM 594 C CA . SER A 1 73 ? 1.855 8.120 14.303 1.00 89.31 73 SER A CA 1
ATOM 595 C C . SER A 1 73 ? 2.616 8.494 13.021 1.00 89.31 73 SER A C 1
ATOM 597 O O . SER A 1 73 ? 2.672 7.673 12.099 1.00 89.31 73 SER A O 1
ATOM 599 N N . PRO A 1 74 ? 3.170 9.715 12.913 1.00 84.38 74 PRO A N 1
ATOM 600 C CA . PRO A 1 74 ? 3.819 10.194 11.689 1.00 84.38 74 PRO A CA 1
ATOM 601 C C . PRO A 1 74 ? 4.847 9.225 11.085 1.00 84.38 74 PRO A C 1
ATOM 603 O O . PRO A 1 74 ? 4.892 9.053 9.874 1.00 84.38 74 PRO A O 1
ATOM 606 N N . GLU A 1 75 ? 5.599 8.525 11.927 1.00 87.31 75 GLU A N 1
ATOM 607 C CA . GLU A 1 75 ? 6.697 7.614 11.580 1.00 87.31 75 GLU A CA 1
ATOM 608 C C . GLU A 1 75 ? 6.189 6.277 11.026 1.00 87.31 75 GLU A C 1
ATOM 610 O O . GLU A 1 75 ? 6.905 5.574 10.318 1.00 87.31 75 GLU A O 1
ATOM 615 N N . LYS A 1 76 ? 4.942 5.916 11.351 1.00 89.19 76 LYS A N 1
ATOM 616 C CA . LYS A 1 76 ? 4.277 4.703 10.862 1.00 89.19 76 LYS A CA 1
ATOM 617 C C . LYS A 1 76 ? 3.475 4.942 9.589 1.00 89.19 76 LYS A C 1
ATOM 619 O O . LYS A 1 76 ? 2.925 3.989 9.041 1.00 89.19 76 LYS A O 1
ATOM 624 N N . ARG A 1 77 ? 3.350 6.192 9.130 1.00 88.19 77 ARG A N 1
ATOM 625 C CA . ARG A 1 77 ? 2.579 6.523 7.929 1.00 88.19 77 ARG A CA 1
ATOM 626 C C . ARG A 1 77 ? 3.369 6.112 6.685 1.00 88.19 77 ARG A C 1
ATOM 628 O O . ARG A 1 77 ? 4.482 6.595 6.492 1.00 88.19 77 ARG A O 1
ATOM 635 N N . PRO A 1 78 ? 2.802 5.254 5.821 1.00 87.50 78 PRO A N 1
ATOM 636 C CA . PRO A 1 78 ? 3.411 4.923 4.543 1.00 87.50 78 PRO A CA 1
ATOM 637 C C . PRO A 1 78 ? 3.690 6.160 3.700 1.00 87.50 78 PRO A C 1
ATOM 639 O O . PRO A 1 78 ? 2.933 7.129 3.713 1.00 87.50 78 PRO A O 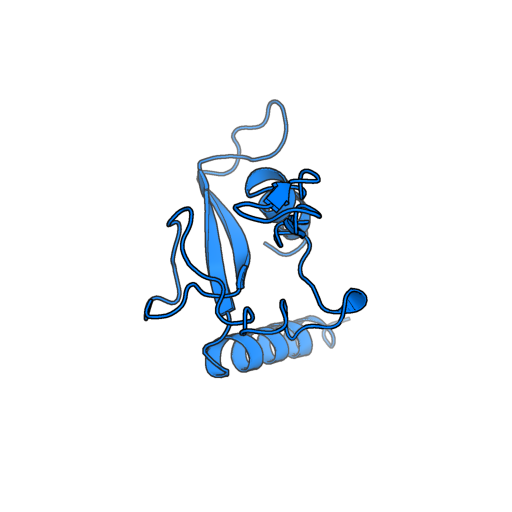1
ATOM 642 N N . ILE A 1 79 ? 4.715 6.065 2.862 1.00 84.94 79 ILE A N 1
ATOM 643 C CA . ILE A 1 79 ? 5.113 7.123 1.929 1.00 84.94 79 ILE A CA 1
ATOM 644 C C . ILE A 1 79 ? 4.011 7.507 0.919 1.00 84.94 79 ILE A C 1
ATOM 646 O O . ILE A 1 79 ? 4.008 8.611 0.378 1.00 84.94 79 ILE A O 1
ATOM 650 N N . SER A 1 80 ? 3.051 6.604 0.684 1.00 83.44 80 SER A N 1
ATOM 651 C CA . SER A 1 80 ? 1.883 6.828 -0.172 1.00 83.44 80 SER A CA 1
ATOM 652 C C . SER A 1 80 ? 0.759 7.618 0.513 1.00 83.44 80 SER A C 1
ATOM 654 O O . SER A 1 80 ? -0.189 8.040 -0.157 1.00 83.44 80 SER A O 1
ATOM 656 N N . CYS A 1 81 ? 0.829 7.837 1.832 1.00 83.25 81 CYS A N 1
ATOM 657 C CA . CYS A 1 81 ? -0.169 8.617 2.552 1.00 83.25 81 CYS A CA 1
ATOM 658 C C . CYS A 1 81 ? -0.216 10.059 2.045 1.00 83.25 81 CYS A C 1
ATOM 660 O O . CYS A 1 81 ? 0.799 10.716 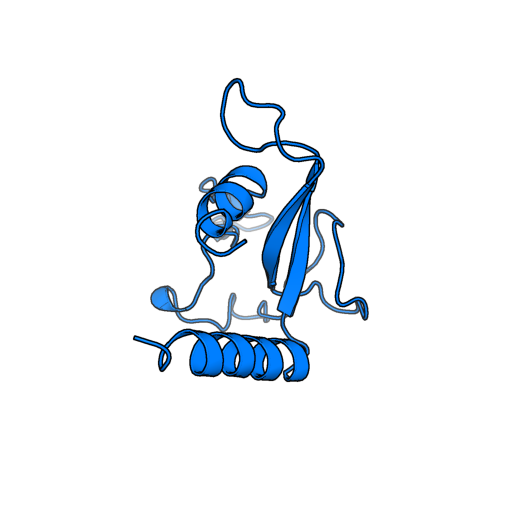1.817 1.00 83.25 81 CYS A O 1
ATOM 662 N N . ARG A 1 82 ? -1.438 10.578 1.913 1.00 76.38 82 ARG A N 1
ATOM 663 C CA . ARG A 1 82 ? -1.654 11.980 1.567 1.00 76.38 82 ARG A CA 1
ATOM 664 C C . ARG A 1 82 ? -1.257 12.840 2.768 1.00 76.38 82 ARG A C 1
ATOM 666 O O . ARG A 1 82 ? -1.802 12.663 3.857 1.00 76.38 82 ARG A O 1
ATOM 673 N N . LEU A 1 83 ? -0.326 13.768 2.565 1.00 79.12 83 LEU A N 1
ATOM 674 C CA . LEU A 1 83 ? 0.081 14.759 3.563 1.00 79.12 83 LEU A CA 1
ATOM 675 C C . LEU A 1 83 ? -0.969 15.876 3.630 1.00 79.12 83 LEU A C 1
ATOM 677 O O . LEU A 1 83 ? -0.769 16.978 3.127 1.00 79.12 83 LEU A O 1
ATOM 681 N N . LEU A 1 84 ? -2.140 15.540 4.171 1.00 78.62 84 LEU A N 1
ATOM 682 C CA . LEU A 1 84 ? -3.276 16.450 4.266 1.00 78.62 84 LEU A CA 1
ATOM 683 C C . LEU A 1 84 ? -3.224 17.239 5.574 1.00 78.62 84 LEU A C 1
ATOM 685 O O . LEU A 1 84 ? -3.228 16.653 6.655 1.00 78.62 84 LEU A O 1
ATOM 689 N N . GLU A 1 85 ? -3.250 18.561 5.464 1.00 80.19 85 GLU A N 1
ATOM 690 C CA . GLU A 1 85 ? -3.430 19.481 6.587 1.00 80.19 85 GLU A CA 1
ATOM 691 C C . GLU A 1 85 ? -4.863 20.045 6.570 1.00 80.19 85 GLU A C 1
ATOM 693 O O . GLU A 1 85 ? -5.324 20.511 5.522 1.00 80.19 85 GLU A O 1
ATOM 698 N N . PRO A 1 86 ? -5.610 20.023 7.687 1.00 79.12 86 PRO A N 1
ATOM 699 C CA . PRO A 1 86 ? -6.914 20.682 7.771 1.00 79.12 86 PRO A CA 1
ATOM 700 C C . PRO A 1 86 ? -6.803 22.201 7.565 1.00 79.12 86 PRO A C 1
ATOM 702 O O . PRO A 1 86 ? -5.955 22.849 8.169 1.00 79.12 86 PRO A O 1
ATOM 705 N N . LYS A 1 87 ? -7.692 22.809 6.765 1.00 84.00 87 LYS A N 1
ATOM 706 C CA . LYS A 1 87 ? -7.717 24.277 6.626 1.00 84.00 87 LYS A CA 1
ATOM 707 C C . LYS A 1 87 ? -8.208 24.956 7.924 1.00 84.00 87 LYS A C 1
ATOM 709 O O . LYS A 1 87 ? -9.242 24.533 8.446 1.00 84.00 87 LYS A O 1
ATOM 714 N N . PRO A 1 88 ? -7.593 26.071 8.379 1.00 78.88 88 PRO A N 1
ATOM 715 C CA . PRO A 1 88 ? -7.897 26.710 9.671 1.00 78.88 88 PRO A CA 1
ATOM 716 C C . PRO A 1 88 ? -9.357 27.135 9.905 1.00 78.88 88 PRO A C 1
ATOM 718 O O . PRO A 1 88 ? -9.800 27.195 11.045 1.00 78.88 88 PRO A O 1
ATOM 721 N N . LYS A 1 89 ? -10.112 27.457 8.844 1.00 81.19 89 LYS A N 1
ATOM 722 C CA . LYS A 1 89 ? -11.500 27.967 8.922 1.00 81.19 89 LYS A CA 1
ATOM 723 C C . LYS A 1 89 ? -12.551 27.008 8.344 1.00 81.19 89 LYS A C 1
ATOM 725 O O . LYS A 1 89 ? -13.689 27.403 8.112 1.00 81.19 89 LYS A O 1
ATOM 730 N N . GLY A 1 90 ? -12.185 25.745 8.139 1.00 70.81 90 GLY A N 1
ATOM 731 C CA . GLY A 1 90 ? -13.117 24.701 7.717 1.00 70.81 90 GLY A CA 1
ATOM 732 C C . GLY A 1 90 ? -13.386 24.593 6.207 1.00 70.81 90 GLY A C 1
ATOM 733 O O . GLY A 1 90 ? -13.067 25.474 5.413 1.00 70.81 90 GLY A O 1
ATOM 734 N N . LYS A 1 91 ? -13.962 23.425 5.874 1.00 69.94 91 LYS A N 1
ATOM 735 C CA . LYS A 1 91 ? -14.152 22.740 4.576 1.00 69.94 91 LYS A CA 1
ATOM 736 C C . LYS A 1 91 ? -12.896 22.594 3.702 1.00 69.94 91 LYS A C 1
ATOM 738 O O . LYS A 1 91 ? -12.536 23.447 2.896 1.00 69.94 91 LYS A O 1
ATOM 743 N N . GLY A 1 92 ? -12.303 21.404 3.806 1.00 74.88 92 GLY A N 1
ATOM 744 C CA . GLY A 1 92 ? -11.241 20.913 2.933 1.00 74.88 92 GLY A CA 1
ATOM 745 C C . GLY A 1 92 ? -9.884 20.805 3.623 1.00 74.88 92 GLY A C 1
ATOM 746 O O . GLY A 1 92 ? -9.697 21.232 4.763 1.00 74.88 92 GLY A O 1
ATOM 747 N N . CYS A 1 93 ? -8.933 20.232 2.894 1.00 79.62 93 CYS A N 1
ATOM 748 C CA . CYS A 1 93 ? -7.554 20.067 3.331 1.00 79.62 93 CYS A CA 1
ATOM 749 C C . CYS A 1 93 ? -6.607 20.755 2.345 1.00 79.62 93 CYS A C 1
ATOM 751 O O . CYS A 1 93 ? -6.910 20.861 1.154 1.00 79.62 93 CYS A O 1
ATOM 753 N N . ILE A 1 94 ? -5.464 21.214 2.840 1.00 83.94 94 ILE A N 1
ATOM 754 C CA . ILE A 1 94 ? -4.296 21.538 2.026 1.00 83.94 94 ILE A CA 1
ATOM 755 C C . ILE A 1 94 ? -3.570 20.217 1.785 1.00 83.94 94 ILE A C 1
ATOM 757 O O . ILE A 1 94 ? -3.258 19.496 2.731 1.00 83.94 94 ILE A O 1
ATOM 761 N N . ASN A 1 95 ? -3.364 19.864 0.519 1.00 82.19 95 ASN A N 1
ATOM 762 C CA . ASN A 1 95 ? -2.550 18.712 0.163 1.00 82.19 95 ASN A CA 1
ATOM 763 C C . ASN A 1 95 ? -1.109 19.180 -0.020 1.00 82.19 95 ASN A C 1
ATOM 765 O O . ASN A 1 95 ? -0.816 19.885 -0.981 1.00 82.19 95 ASN A O 1
ATOM 769 N N . HIS A 1 96 ? -0.216 18.753 0.866 1.00 79.19 96 HIS A N 1
ATOM 770 C CA . HIS A 1 96 ? 1.216 19.055 0.792 1.00 79.19 96 HIS A CA 1
ATOM 771 C C . HIS A 1 96 ? 1.977 18.117 -0.150 1.00 79.19 96 HIS A C 1
ATOM 773 O O . HIS A 1 96 ? 3.166 17.891 0.030 1.00 79.19 96 HIS A O 1
ATOM 779 N N . ASN A 1 97 ? 1.280 17.561 -1.148 1.00 64.44 97 ASN A N 1
ATOM 780 C CA . ASN A 1 97 ? 1.810 16.654 -2.162 1.00 64.44 97 ASN A CA 1
ATOM 781 C C . ASN A 1 97 ? 2.647 15.514 -1.564 1.00 64.44 97 ASN A C 1
ATOM 783 O O . ASN A 1 97 ? 3.872 15.489 -1.658 1.00 64.44 97 ASN A O 1
ATOM 787 N N . GLY A 1 98 ? 1.959 14.512 -1.002 1.00 69.38 98 GLY A N 1
ATOM 788 C CA . GLY A 1 98 ? 2.583 13.198 -0.811 1.00 69.38 98 GLY A CA 1
ATOM 789 C C . GLY A 1 98 ? 3.118 12.646 -2.143 1.00 69.38 98 GLY A C 1
ATOM 790 O O . GLY A 1 98 ? 2.687 13.073 -3.214 1.00 69.38 98 GLY A O 1
ATOM 791 N N . ILE A 1 99 ? 4.023 11.664 -2.099 1.00 78.62 99 ILE A N 1
ATOM 792 C CA . ILE A 1 99 ? 4.777 11.196 -3.286 1.00 78.62 99 ILE A CA 1
ATOM 793 C C . ILE A 1 99 ? 3.884 10.482 -4.334 1.00 78.62 99 ILE A C 1
ATOM 795 O O . ILE A 1 99 ? 4.318 10.147 -5.438 1.00 78.62 99 ILE A O 1
ATOM 799 N N . GLY A 1 100 ? 2.598 10.293 -4.019 1.00 83.81 100 GLY A N 1
ATOM 800 C CA . GLY A 1 100 ? 1.583 9.768 -4.929 1.00 83.81 100 GLY A CA 1
ATOM 801 C C . GLY A 1 100 ? 1.803 8.299 -5.295 1.00 83.81 100 GLY A C 1
ATOM 802 O O . GLY A 1 100 ? 2.690 7.633 -4.762 1.00 83.81 100 GLY A O 1
ATOM 803 N N . LYS A 1 101 ? 0.982 7.788 -6.223 1.00 88.19 101 LYS A N 1
ATOM 804 C CA . LYS A 1 101 ? 1.063 6.390 -6.680 1.00 88.19 101 LYS A CA 1
ATOM 805 C C . LYS A 1 101 ? 2.427 6.064 -7.293 1.00 88.19 101 LYS A C 1
ATOM 807 O O . LYS A 1 101 ? 3.070 5.105 -6.888 1.00 88.19 101 LYS A O 1
ATOM 812 N N . ARG A 1 102 ? 2.907 6.916 -8.209 1.00 90.88 102 ARG A N 1
ATOM 813 C CA . ARG A 1 102 ? 4.199 6.728 -8.887 1.00 90.88 102 ARG A CA 1
ATOM 814 C C . ARG A 1 102 ? 5.369 6.663 -7.907 1.00 90.88 102 ARG A C 1
ATOM 816 O O . ARG A 1 102 ? 6.228 5.800 -8.034 1.00 90.88 102 ARG A O 1
ATOM 823 N N . GLY A 1 103 ? 5.405 7.567 -6.927 1.00 91.56 103 GLY A N 1
ATOM 824 C CA . GLY A 1 103 ? 6.448 7.577 -5.906 1.00 91.56 103 GLY A CA 1
ATOM 825 C C . GLY A 1 103 ? 6.417 6.346 -5.010 1.00 91.56 103 GLY A C 1
ATOM 826 O O . GLY A 1 103 ? 7.467 5.797 -4.689 1.00 91.56 103 GLY A O 1
ATOM 827 N N . ALA A 1 104 ? 5.217 5.885 -4.648 1.00 92.12 104 ALA A N 1
ATOM 828 C CA . ALA A 1 104 ? 5.051 4.643 -3.906 1.00 92.12 104 ALA A CA 1
ATOM 829 C C . ALA A 1 104 ? 5.552 3.436 -4.712 1.00 92.12 104 ALA A C 1
ATOM 831 O O . ALA A 1 104 ? 6.343 2.658 -4.188 1.00 92.12 104 ALA A O 1
ATOM 832 N N . ALA A 1 105 ? 5.175 3.327 -5.988 1.00 94.12 105 ALA A N 1
ATOM 833 C CA . ALA A 1 105 ? 5.653 2.268 -6.873 1.00 94.12 105 ALA A CA 1
ATOM 834 C C . ALA A 1 105 ? 7.187 2.277 -7.001 1.00 94.12 105 ALA A C 1
ATOM 836 O O . ALA A 1 105 ? 7.824 1.248 -6.798 1.00 94.12 105 ALA A O 1
ATOM 837 N N . LEU A 1 106 ? 7.800 3.450 -7.221 1.00 94.94 106 LEU A N 1
ATOM 838 C CA . LEU A 1 106 ? 9.263 3.602 -7.256 1.00 94.94 106 LEU A CA 1
ATOM 839 C C . LEU A 1 106 ? 9.941 3.122 -5.968 1.00 94.94 106 LEU A C 1
ATOM 841 O O . LEU A 1 106 ? 10.978 2.466 -6.034 1.00 94.94 106 LEU A O 1
ATOM 845 N N . ALA A 1 107 ? 9.366 3.437 -4.805 1.00 93.44 107 ALA A N 1
ATOM 846 C CA . ALA A 1 107 ? 9.915 3.032 -3.513 1.00 93.44 107 ALA A CA 1
ATOM 847 C C . ALA A 1 107 ? 9.850 1.511 -3.281 1.00 93.44 107 ALA A C 1
ATOM 849 O O . ALA A 1 107 ? 10.663 0.979 -2.526 1.00 93.44 107 ALA A O 1
ATOM 850 N N . TRP A 1 108 ? 8.907 0.818 -3.927 1.00 93.50 108 TRP A N 1
ATOM 851 C CA . TRP A 1 108 ? 8.723 -0.629 -3.804 1.00 93.50 108 TRP A CA 1
ATOM 852 C C . TRP A 1 108 ? 9.531 -1.457 -4.812 1.00 93.50 108 TRP A C 1
ATOM 854 O O . TRP A 1 108 ? 9.805 -2.618 -4.520 1.00 93.50 108 TRP A O 1
ATOM 864 N N . LEU A 1 109 ? 9.993 -0.875 -5.929 1.00 93.75 109 LEU A N 1
ATOM 865 C CA . LEU A 1 109 ? 10.770 -1.587 -6.961 1.00 93.75 109 LEU A CA 1
ATOM 866 C C . LEU A 1 109 ? 11.961 -2.425 -6.448 1.00 93.75 109 LEU A C 1
ATOM 868 O O . LEU A 1 109 ? 12.201 -3.495 -6.998 1.00 93.75 109 LEU A O 1
ATOM 872 N N . PRO A 1 110 ? 12.736 -2.020 -5.421 1.00 92.81 110 PRO A N 1
ATOM 873 C CA . PRO A 1 110 ? 13.831 -2.857 -4.918 1.00 92.81 110 PRO A CA 1
ATOM 874 C C . PRO A 1 110 ? 13.381 -4.166 -4.243 1.00 92.81 110 PRO A C 1
ATOM 876 O O . PRO A 1 110 ? 14.226 -5.001 -3.914 1.00 92.81 110 PRO A O 1
ATOM 879 N N . PHE A 1 111 ? 12.080 -4.320 -3.979 1.00 86.12 111 PHE A N 1
ATOM 880 C CA . PHE A 1 111 ? 11.481 -5.449 -3.264 1.00 86.12 111 PHE A CA 1
ATOM 881 C C . PHE A 1 111 ? 10.582 -6.327 -4.14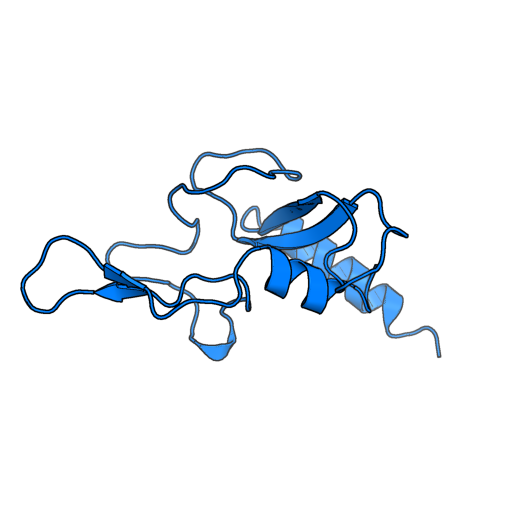9 1.00 86.12 111 PHE A C 1
ATOM 883 O O . PHE A 1 111 ? 10.042 -7.311 -3.639 1.00 86.12 111 PHE A O 1
ATOM 890 N N . THR A 1 112 ? 10.418 -5.969 -5.426 1.00 72.38 112 THR A N 1
ATOM 891 C CA . THR A 1 112 ? 9.661 -6.726 -6.438 1.00 72.38 112 THR A CA 1
ATOM 892 C C . THR A 1 112 ? 10.548 -7.702 -7.195 1.00 72.38 112 THR A C 1
ATOM 894 O O . THR A 1 112 ? 11.700 -7.319 -7.504 1.00 72.38 112 THR A O 1
#

pLDDT: mean 87.72, std 10.17, range [43.0, 96.69]

Sequence (112 aa):
MKKGKGKFCRDLIEAFESGNWAIDWWEGDPRKNEDKLEEAYYIRPKIKGVNKLFDPTWGGECIFLDKKGCVLSPEKRPISCRLLEPKPKGKGCINHNGIGKRGAALAWLPFT

Secondary structure (DSSP, 8-state):
--HHHHHHHHHHHHHHHTT-EEEEEEES--STT----SEEEEEEEPBTT---SB-------BTTEETTEESS-GGGS-TTS--EEE-TTSSSEEE----HHHHHHHHHGGG-

Foldseek 3Di:
DPPPPVVVVVVVVVVVVVVFKAKAWDQADLDPPDGPDRIQIFMDTDAPPDRHRYDNDDDHDGPQQDPVGGVDDPVRHDLQDFPWDADPPDDGTDTPDRVHRSNRSVVCVVVD

Organism: NCBI:txid412755